Protein AF-K5VEY7-F1 (afdb_monomer_lite)

Organism: Phanerochaete carnosa (strain HHB-10118-sp) (NCBI:txid650164)

Sequence (99 aa):
MVPSGTRDLLYIEIHAIDSDVVCLSVNATTTSTGVVTVANLTTSKNAIKEVSGSTLCQQVAEWLVADYIFTDATALFVDLDKVVFDGEVLTAVITDNIV

Foldseek 3Di:
DPPPDPDPPPVPPPPDDLPWDKDWDWAAPDQFKTKTKIATPVVRDIDMDIGGGDGHPPPDDDDDDDQDDPPPDGDPPDCSVDDDDPPDDDDDDPPDPDD

Secondary structure (DSSP, 8-state):
---S----S-SSS----TT--EEEEEEESSSSEEEEEEEETTTTEEEEEEEE-SPP--------------SSSPPP----S-----S------------

pLDDT: mean 71.76, std 17.93, range [34.69, 92.25]

InterPro domains:
  IPR000250 Peptidase G1 [PF01828] (18-88)
  IPR013320 Concanavalin A-like lectin/glucanase domain superfamily [SSF49899] (14-91)
  IPR038656 Peptidase G1 superfamily [G3DSA:2.60.120.700] (1-96)

Radius of gyration: 15.87 Å; chains: 1; bounding box: 29×30×47 Å

Structure (mmCIF, N/CA/C/O backbone):
data_AF-K5VEY7-F1
#
_entry.id   AF-K5VEY7-F1
#
loop_
_atom_site.group_PDB
_atom_site.id
_atom_site.type_symbol
_atom_site.label_atom_id
_atom_site.label_alt_id
_atom_site.label_comp_id
_atom_site.label_asym_id
_atom_site.label_entity_id
_atom_site.label_seq_id
_atom_site.pdbx_PDB_ins_code
_atom_site.Cartn_x
_atom_site.Cartn_y
_atom_site.Cartn_z
_atom_site.occupancy
_atom_site.B_iso_or_equiv
_atom_site.auth_seq_id
_atom_site.auth_comp_id
_atom_site.auth_asym_id
_atom_site.auth_atom_id
_atom_site.pdbx_PDB_model_num
ATOM 1 N N . MET A 1 1 ? 13.665 -8.920 -8.060 1.00 34.69 1 MET A N 1
ATOM 2 C CA . MET A 1 1 ? 14.207 -8.895 -6.686 1.00 34.69 1 MET A CA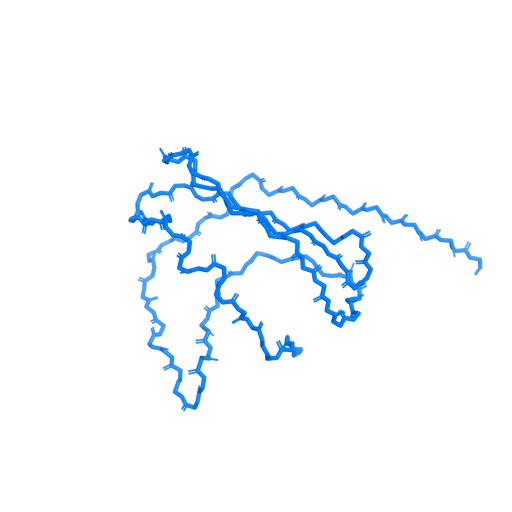 1
ATOM 3 C C . MET A 1 1 ? 13.971 -7.497 -6.142 1.00 34.69 1 MET A C 1
ATOM 5 O O . MET A 1 1 ? 14.600 -6.565 -6.628 1.00 34.69 1 MET A O 1
ATOM 9 N N . VAL A 1 2 ? 12.996 -7.328 -5.247 1.00 47.34 2 VAL A N 1
ATOM 10 C CA . VAL A 1 2 ? 12.778 -6.047 -4.556 1.00 47.34 2 VAL A CA 1
ATOM 11 C C . VAL A 1 2 ? 14.012 -5.802 -3.673 1.00 47.34 2 VAL A C 1
ATOM 13 O O . VAL A 1 2 ? 14.400 -6.730 -2.960 1.00 47.34 2 VAL A O 1
ATOM 16 N N . PRO A 1 3 ? 14.700 -4.646 -3.755 1.00 44.44 3 PRO A N 1
ATOM 17 C CA . PRO A 1 3 ? 15.894 -4.403 -2.952 1.00 44.44 3 PRO A CA 1
ATOM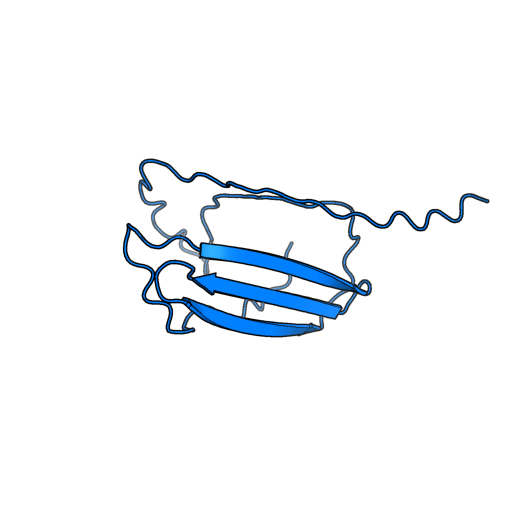 18 C C . PRO A 1 3 ? 15.585 -4.553 -1.460 1.00 44.44 3 PRO A C 1
ATOM 20 O O . PRO A 1 3 ? 14.616 -3.983 -0.961 1.00 44.44 3 PRO A O 1
ATOM 23 N N . SER A 1 4 ? 16.417 -5.328 -0.760 1.00 44.03 4 SER A N 1
ATOM 24 C CA . SER A 1 4 ? 16.316 -5.586 0.675 1.00 44.03 4 SER A CA 1
ATOM 25 C C . SER A 1 4 ? 16.354 -4.272 1.452 1.00 44.03 4 SER A C 1
ATOM 27 O O . SER A 1 4 ? 17.388 -3.607 1.540 1.00 44.03 4 SER A O 1
ATOM 29 N N . GLY A 1 5 ? 15.203 -3.895 1.987 1.00 44.94 5 GLY A N 1
ATOM 30 C CA . GLY A 1 5 ? 15.018 -2.618 2.657 1.00 44.94 5 GLY A CA 1
ATOM 31 C C . GLY A 1 5 ? 13.553 -2.255 2.818 1.00 44.94 5 GLY A C 1
ATOM 32 O O . GLY A 1 5 ? 13.250 -1.064 2.861 1.00 44.94 5 GLY A O 1
ATOM 33 N N . THR A 1 6 ? 12.655 -3.247 2.898 1.00 50.41 6 THR A N 1
ATOM 34 C CA . THR A 1 6 ? 11.294 -3.053 3.399 1.00 50.41 6 THR A CA 1
ATOM 35 C C . THR A 1 6 ? 11.439 -2.486 4.806 1.00 50.41 6 THR A C 1
ATOM 37 O O . THR A 1 6 ? 11.643 -3.199 5.783 1.00 50.41 6 THR A O 1
ATOM 40 N N . ARG A 1 7 ? 11.481 -1.159 4.903 1.00 51.31 7 ARG A N 1
ATOM 41 C CA . ARG A 1 7 ? 11.297 -0.472 6.167 1.00 51.31 7 ARG A CA 1
ATOM 42 C C . ARG A 1 7 ? 9.832 -0.667 6.463 1.00 51.31 7 ARG A C 1
ATOM 44 O O . ARG A 1 7 ? 9.016 -0.252 5.641 1.00 51.31 7 ARG A O 1
ATOM 51 N N . ASP A 1 8 ? 9.528 -1.300 7.588 1.00 46.88 8 ASP A N 1
ATOM 52 C CA . ASP A 1 8 ? 8.171 -1.378 8.095 1.00 46.88 8 ASP A CA 1
ATOM 53 C C . ASP A 1 8 ? 7.581 0.032 8.090 1.00 46.88 8 ASP A C 1
ATOM 55 O O . ASP A 1 8 ? 7.817 0.852 8.974 1.00 46.88 8 ASP A O 1
ATOM 59 N N . LEU A 1 9 ? 6.758 0.303 7.085 1.00 43.28 9 LEU A N 1
ATOM 60 C CA . LEU A 1 9 ? 5.696 1.288 7.197 1.00 43.28 9 LEU A CA 1
ATOM 61 C C . LEU A 1 9 ? 4.556 0.699 8.046 1.00 43.28 9 LEU A C 1
ATOM 63 O O . LEU A 1 9 ? 3.460 1.228 8.043 1.00 43.28 9 LEU A O 1
ATOM 67 N N . LEU A 1 10 ? 4.800 -0.419 8.743 1.00 40.59 10 LEU A N 1
ATOM 68 C CA . LEU A 1 10 ? 3.817 -1.381 9.228 1.00 40.59 10 LEU A CA 1
ATOM 69 C C . LEU A 1 10 ? 3.999 -1.717 10.722 1.00 40.59 10 LEU A C 1
ATOM 71 O O . LEU A 1 10 ? 3.508 -2.723 11.203 1.00 40.59 10 LEU A O 1
ATOM 75 N N . TYR A 1 11 ? 4.664 -0.850 11.487 1.00 38.16 11 TYR A N 1
ATOM 76 C CA . TYR A 1 11 ? 4.211 -0.562 12.856 1.00 38.16 11 TYR A CA 1
ATOM 77 C C . TYR A 1 11 ? 3.466 0.782 12.862 1.00 38.16 11 TYR A C 1
ATOM 79 O O . TYR A 1 11 ? 3.482 1.546 13.819 1.00 38.16 11 TYR A O 1
ATOM 87 N N . ILE A 1 12 ? 2.849 1.147 11.740 1.00 39.31 12 ILE A N 1
ATOM 88 C CA . ILE A 1 12 ? 1.904 2.253 11.710 1.00 39.31 12 ILE A CA 1
ATOM 89 C C . ILE A 1 12 ? 0.596 1.670 12.224 1.00 39.31 12 ILE A C 1
ATOM 91 O O . ILE A 1 12 ? -0.133 1.093 11.432 1.00 39.31 12 ILE A O 1
ATOM 95 N N . GLU A 1 13 ? 0.402 1.726 13.548 1.00 40.12 13 GLU A N 1
ATOM 96 C CA . GLU A 1 13 ? -0.802 1.987 14.382 1.00 40.12 13 GLU A CA 1
ATOM 97 C C . GLU A 1 13 ? -2.240 1.853 13.827 1.00 40.12 13 GLU A C 1
ATOM 99 O O . GLU A 1 13 ? -3.224 2.326 14.417 1.00 40.12 13 GLU A O 1
ATOM 104 N N . ILE A 1 14 ? -2.399 1.182 12.711 1.00 39.97 14 ILE A N 1
ATOM 105 C CA . ILE A 1 14 ? -3.631 0.650 12.210 1.00 39.97 14 ILE A CA 1
ATOM 106 C C . ILE A 1 14 ? -3.640 -0.748 12.803 1.00 39.97 14 ILE A C 1
ATOM 108 O O . ILE A 1 14 ? -3.076 -1.671 12.231 1.00 39.97 14 ILE A O 1
ATOM 112 N N . HIS A 1 15 ? -4.180 -0.898 14.008 1.00 48.72 15 HIS A N 1
ATOM 113 C CA . HIS A 1 15 ? -4.532 -2.216 14.522 1.00 48.72 15 HIS A CA 1
ATOM 114 C C . HIS A 1 15 ? -5.616 -2.774 13.596 1.00 48.72 15 HIS A C 1
ATOM 116 O O . HIS A 1 15 ? -6.794 -2.639 13.906 1.00 48.72 15 HIS A O 1
ATOM 122 N N . ALA A 1 16 ? -5.216 -3.283 12.429 1.00 50.41 16 ALA A N 1
ATOM 123 C CA . ALA A 1 16 ? -6.096 -3.943 11.491 1.00 50.41 16 ALA A CA 1
ATOM 124 C C . ALA A 1 16 ? -6.528 -5.238 12.165 1.00 50.41 16 ALA A C 1
ATOM 126 O O . ALA A 1 16 ? -5.776 -6.207 12.225 1.00 50.41 16 ALA A O 1
ATOM 127 N N . ILE A 1 17 ? -7.697 -5.190 12.788 1.00 61.75 17 ILE A N 1
ATOM 128 C CA . ILE A 1 17 ? -8.393 -6.384 13.252 1.00 61.75 17 ILE A CA 1
ATOM 129 C C . ILE A 1 17 ? -9.107 -7.009 12.049 1.00 61.75 17 ILE A C 1
ATOM 131 O O . ILE A 1 17 ? -9.324 -6.320 11.053 1.00 61.75 17 ILE A O 1
ATOM 135 N N . ASP A 1 18 ? -9.505 -8.278 12.140 1.00 66.12 18 ASP A N 1
ATOM 136 C CA . ASP A 1 18 ? -10.044 -9.107 11.039 1.00 66.12 18 ASP A CA 1
ATOM 137 C C . ASP A 1 18 ? -11.200 -8.497 10.209 1.00 66.12 18 ASP A C 1
ATOM 139 O O . ASP A 1 18 ? -11.620 -9.065 9.208 1.00 66.12 18 ASP A O 1
ATOM 143 N N . SER A 1 19 ? -11.760 -7.354 10.612 1.00 73.25 19 SER A N 1
ATOM 144 C CA . SER A 1 19 ? -12.877 -6.668 9.947 1.00 73.25 19 SER A CA 1
ATOM 145 C C . SER A 1 19 ? -12.524 -5.298 9.359 1.00 73.25 19 SER A C 1
ATOM 147 O O . SER A 1 19 ? -13.414 -4.590 8.881 1.00 73.25 19 SER A O 1
ATOM 149 N N . ASP A 1 20 ? -11.260 -4.885 9.412 1.00 82.00 20 ASP A N 1
ATOM 150 C CA . ASP A 1 20 ? -10.864 -3.579 8.902 1.00 82.00 20 ASP A CA 1
ATOM 151 C C . ASP A 1 20 ? -10.760 -3.560 7.377 1.00 82.00 20 ASP A C 1
ATOM 153 O O . ASP A 1 20 ? -10.123 -4.408 6.755 1.00 82.00 20 ASP A O 1
ATOM 157 N N . VAL A 1 21 ? -11.360 -2.536 6.766 1.00 85.12 21 VAL A N 1
ATOM 158 C CA . VAL A 1 21 ? -11.236 -2.283 5.331 1.00 85.12 21 VAL A CA 1
ATOM 159 C C . VAL A 1 21 ? -10.062 -1.341 5.115 1.00 85.12 21 VAL A C 1
ATOM 161 O O . VAL A 1 21 ? -10.098 -0.178 5.528 1.00 85.12 21 VAL A O 1
ATOM 164 N N . VAL A 1 22 ? -9.016 -1.836 4.459 1.00 85.56 22 VAL A N 1
ATOM 165 C CA . VAL A 1 22 ? -7.796 -1.071 4.190 1.00 85.56 22 VAL A CA 1
ATOM 166 C C . VAL A 1 22 ? -7.716 -0.708 2.711 1.00 85.56 22 VAL A C 1
ATOM 168 O O . VAL A 1 22 ? -7.778 -1.566 1.838 1.00 85.56 22 VAL A O 1
ATOM 171 N N . CYS A 1 23 ? -7.544 0.580 2.434 1.00 87.06 23 CYS A N 1
ATOM 17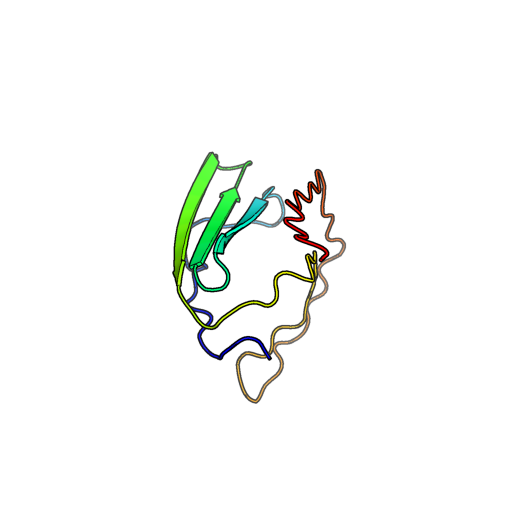2 C CA . CYS A 1 23 ? -7.222 1.113 1.121 1.00 87.06 23 CYS A CA 1
ATOM 173 C C . CYS A 1 23 ? -5.706 1.307 1.010 1.00 87.06 23 CYS A C 1
ATOM 175 O O . CYS A 1 23 ? -5.093 2.026 1.807 1.00 87.06 23 CYS A O 1
ATOM 177 N N . LEU A 1 24 ? -5.113 0.656 0.013 1.00 87.00 24 LEU A N 1
ATOM 178 C CA . LEU A 1 24 ? -3.695 0.746 -0.315 1.00 87.00 24 LEU A CA 1
ATOM 179 C C . LEU A 1 24 ? -3.539 1.465 -1.650 1.00 87.00 24 LEU A C 1
ATOM 181 O O . LEU A 1 24 ? -4.208 1.132 -2.626 1.00 87.00 24 LEU A O 1
ATOM 185 N N . SER A 1 25 ? -2.632 2.435 -1.704 1.00 88.62 25 SER A N 1
ATOM 186 C CA . SER A 1 25 ? -2.300 3.129 -2.943 1.00 88.62 25 SER A CA 1
ATOM 187 C C . SER A 1 25 ? -0.801 3.341 -3.055 1.00 88.62 25 SER A C 1
ATOM 189 O O . SER A 1 25 ? -0.137 3.748 -2.100 1.00 88.62 25 SER A O 1
ATOM 191 N N . VAL A 1 26 ? -0.277 3.081 -4.248 1.00 88.44 26 VAL A N 1
ATOM 192 C CA . VAL A 1 26 ? 1.099 3.389 -4.623 1.00 88.44 26 VAL A CA 1
ATOM 193 C C . VAL A 1 26 ? 1.078 4.293 -5.846 1.00 88.44 26 VAL A C 1
ATOM 195 O O . VAL A 1 26 ? 0.386 4.022 -6.824 1.00 88.44 26 VAL A O 1
ATOM 198 N N . ASN A 1 27 ? 1.836 5.383 -5.788 1.00 89.94 27 ASN A N 1
ATOM 199 C CA . ASN A 1 27 ? 1.976 6.329 -6.886 1.00 89.94 27 ASN A CA 1
ATOM 200 C C . ASN A 1 27 ? 3.460 6.576 -7.155 1.00 89.94 27 ASN A C 1
ATOM 202 O O . ASN A 1 27 ? 4.120 7.303 -6.412 1.00 89.94 27 ASN A O 1
ATOM 206 N N . ALA A 1 28 ? 3.995 5.959 -8.206 1.00 89.56 28 ALA A N 1
ATOM 207 C CA . ALA A 1 28 ? 5.347 6.237 -8.670 1.00 89.56 28 ALA A CA 1
ATOM 208 C C . ALA A 1 28 ? 5.364 7.597 -9.387 1.00 89.56 28 ALA A C 1
ATOM 210 O O . ALA A 1 28 ? 4.838 7.732 -10.489 1.00 89.56 28 ALA A O 1
ATOM 211 N N . THR A 1 29 ? 5.961 8.610 -8.754 1.00 91.19 29 THR A N 1
ATOM 212 C CA . THR A 1 29 ? 6.038 9.977 -9.297 1.00 91.19 29 THR A CA 1
ATOM 213 C C . THR A 1 29 ? 7.164 10.127 -10.314 1.00 91.19 29 THR A C 1
ATOM 215 O O . THR A 1 29 ? 7.074 10.951 -11.221 1.00 91.19 29 THR A O 1
ATOM 218 N N . THR A 1 30 ? 8.215 9.317 -10.182 1.00 90.44 30 THR A N 1
ATOM 219 C CA . THR A 1 30 ? 9.266 9.119 -11.185 1.00 90.44 30 THR A CA 1
ATOM 220 C C . THR A 1 30 ? 9.657 7.643 -11.206 1.00 90.44 30 THR A C 1
ATOM 222 O O . THR A 1 30 ? 9.126 6.835 -10.444 1.00 90.44 30 THR A O 1
ATOM 225 N N . THR A 1 31 ? 10.644 7.277 -12.022 1.00 92.25 31 THR A N 1
ATOM 226 C CA . THR A 1 31 ? 11.199 5.924 -11.980 1.00 92.25 31 THR A CA 1
ATOM 227 C C . THR A 1 31 ? 11.903 5.613 -10.657 1.00 92.25 31 THR A C 1
ATOM 229 O O . THR A 1 31 ? 12.092 4.449 -10.360 1.00 92.25 31 THR A O 1
ATOM 232 N N . SER A 1 32 ? 12.319 6.588 -9.846 1.00 91.88 32 SER A N 1
ATOM 233 C CA . SER A 1 32 ? 13.066 6.337 -8.596 1.00 91.88 32 SER A CA 1
ATOM 234 C C . SER A 1 32 ? 12.425 6.947 -7.348 1.00 91.88 32 SER A C 1
ATOM 236 O O . SER A 1 32 ? 12.988 6.843 -6.256 1.00 91.88 32 SER A O 1
ATOM 238 N N . THR A 1 33 ? 11.250 7.565 -7.481 1.00 89.50 33 THR A N 1
ATOM 239 C CA . THR A 1 33 ? 10.508 8.185 -6.377 1.00 89.50 33 THR A CA 1
ATOM 240 C C . THR A 1 33 ? 9.023 7.874 -6.461 1.00 89.50 33 THR A C 1
ATOM 242 O O . THR A 1 33 ? 8.470 7.691 -7.545 1.00 89.50 33 THR A O 1
ATOM 245 N N . GLY A 1 34 ? 8.348 7.881 -5.318 1.00 90.81 34 GLY A N 1
ATOM 246 C CA . GLY A 1 34 ? 6.905 7.707 -5.266 1.00 90.81 34 GLY A CA 1
ATOM 247 C C . GLY A 1 34 ? 6.314 7.993 -3.897 1.00 90.81 34 GLY A C 1
ATOM 248 O O . GLY A 1 34 ? 7.008 8.410 -2.969 1.00 90.81 34 GLY A O 1
ATOM 249 N N . VAL A 1 35 ? 5.015 7.752 -3.786 1.00 89.88 35 VAL A N 1
ATOM 250 C CA . VAL A 1 35 ? 4.240 7.890 -2.557 1.00 89.88 35 VAL A CA 1
ATOM 251 C C . VAL A 1 35 ? 3.482 6.593 -2.310 1.00 89.88 35 VAL A C 1
ATOM 253 O O . VAL A 1 35 ? 2.825 6.073 -3.209 1.00 89.88 35 VAL A O 1
ATOM 256 N N . VAL A 1 36 ? 3.569 6.084 -1.086 1.00 89.56 36 VAL A N 1
ATOM 257 C CA . VAL A 1 36 ? 2.770 4.960 -0.592 1.00 89.56 36 VAL A CA 1
ATOM 258 C C . VAL A 1 36 ? 1.764 5.506 0.408 1.00 89.56 36 VAL A C 1
ATOM 260 O O . VAL A 1 36 ? 2.128 6.281 1.292 1.00 89.56 36 VAL A O 1
ATOM 263 N N . THR A 1 37 ? 0.503 5.118 0.273 1.00 87.81 37 THR A N 1
ATOM 264 C CA . THR A 1 37 ? -0.567 5.461 1.211 1.00 87.81 37 THR A CA 1
ATOM 265 C C . THR A 1 37 ? -1.247 4.195 1.703 1.00 87.81 37 THR A C 1
ATOM 267 O O . THR A 1 37 ? -1.589 3.315 0.913 1.00 87.81 37 THR A O 1
ATOM 270 N N . VAL A 1 38 ? -1.456 4.135 3.014 1.00 87.44 38 VAL A N 1
ATOM 271 C CA . VAL A 1 38 ? -2.240 3.105 3.693 1.00 87.44 38 VAL A CA 1
ATOM 272 C C . VAL A 1 38 ? -3.320 3.818 4.490 1.00 87.44 38 VAL A C 1
ATOM 274 O O . VAL A 1 38 ? -3.015 4.618 5.376 1.00 87.44 38 VAL A O 1
ATOM 277 N N . ALA A 1 39 ? -4.581 3.556 4.178 1.00 86.38 39 ALA A N 1
ATOM 278 C CA . ALA A 1 39 ? -5.716 4.120 4.893 1.00 86.38 39 ALA A CA 1
ATOM 279 C C . ALA A 1 39 ? -6.616 2.999 5.401 1.00 86.38 39 ALA A C 1
ATOM 281 O O . ALA A 1 39 ? -7.076 2.174 4.624 1.00 86.38 39 ALA A O 1
ATOM 282 N N . ASN A 1 40 ? -6.905 2.986 6.695 1.00 84.00 40 ASN A N 1
ATOM 283 C CA . ASN A 1 40 ? -7.942 2.130 7.248 1.00 84.00 40 ASN A CA 1
ATOM 284 C C . ASN A 1 40 ? -9.250 2.908 7.255 1.00 84.00 40 ASN A C 1
ATOM 286 O O . ASN A 1 40 ? -9.419 3.865 8.012 1.00 84.00 40 ASN A O 1
ATOM 290 N N . LEU A 1 41 ? -10.160 2.498 6.381 1.00 86.44 41 LEU A N 1
ATOM 291 C CA . LEU A 1 41 ? -11.445 3.151 6.179 1.00 86.44 41 LEU A CA 1
ATOM 292 C C . LEU A 1 41 ? -12.380 2.922 7.370 1.00 86.44 41 LEU A C 1
ATOM 294 O O . LEU A 1 41 ? -13.175 3.803 7.689 1.00 86.44 41 LEU A O 1
ATOM 298 N N . THR A 1 42 ? -12.238 1.794 8.071 1.00 85.00 42 THR A N 1
ATOM 299 C CA . THR A 1 42 ? -13.005 1.487 9.284 1.00 85.00 42 THR A CA 1
ATOM 300 C C . THR A 1 42 ? -12.664 2.456 10.417 1.00 85.00 42 THR A C 1
ATOM 302 O O . THR A 1 42 ? -13.559 2.984 11.075 1.00 85.00 42 THR A O 1
ATOM 305 N N . THR A 1 43 ? -11.376 2.745 10.633 1.00 85.44 43 THR A N 1
ATOM 306 C CA . THR A 1 43 ? -10.914 3.632 11.721 1.00 85.44 43 THR A CA 1
ATOM 307 C C . THR A 1 43 ? -10.667 5.076 11.285 1.00 85.44 43 THR A C 1
ATOM 309 O O . THR A 1 43 ? -10.349 5.926 12.117 1.00 85.44 43 THR A O 1
ATOM 312 N N . SER A 1 44 ? -10.789 5.369 9.987 1.00 87.38 44 SER A N 1
ATOM 313 C CA . SER A 1 44 ? -10.414 6.647 9.361 1.00 87.38 44 SER A CA 1
ATOM 314 C C . SER A 1 44 ? -8.956 7.075 9.602 1.00 87.38 44 SER A C 1
ATOM 316 O O . SER A 1 44 ? -8.603 8.241 9.403 1.00 87.38 44 SER A O 1
ATOM 318 N N . LYS A 1 45 ? -8.082 6.150 10.016 1.00 83.94 45 LYS A N 1
ATOM 319 C CA . LYS A 1 45 ? -6.647 6.413 10.156 1.00 83.94 45 LYS A CA 1
ATOM 320 C C . LYS A 1 45 ? -5.964 6.316 8.801 1.00 83.94 45 LYS A C 1
ATOM 322 O O . LYS A 1 45 ? -6.268 5.431 8.005 1.00 83.94 45 LYS A O 1
ATOM 327 N N . ASN A 1 46 ? -4.998 7.195 8.563 1.00 85.25 46 ASN A N 1
ATOM 328 C CA . ASN A 1 46 ? -4.181 7.172 7.360 1.00 85.25 46 ASN A CA 1
ATOM 329 C C . ASN A 1 46 ? -2.700 7.318 7.696 1.00 85.25 46 ASN A C 1
ATOM 331 O O . ASN A 1 46 ? -2.326 7.931 8.697 1.00 85.25 46 ASN A O 1
ATOM 335 N N . ALA A 1 47 ? -1.876 6.758 6.824 1.00 86.19 47 ALA A N 1
ATOM 336 C CA . ALA A 1 47 ? -0.452 6.986 6.787 1.00 86.19 47 ALA A CA 1
ATOM 337 C C . ALA A 1 47 ? 0.020 7.147 5.352 1.00 86.19 47 ALA A C 1
ATOM 339 O O . ALA A 1 47 ? -0.410 6.435 4.444 1.00 86.19 47 ALA A O 1
ATOM 340 N N . ILE A 1 48 ? 0.936 8.091 5.174 1.00 87.25 48 ILE A N 1
ATOM 341 C CA . ILE A 1 48 ? 1.500 8.461 3.885 1.00 87.25 48 ILE A CA 1
ATOM 342 C C . ILE A 1 48 ? 3.014 8.443 4.027 1.00 87.25 48 ILE A C 1
ATOM 344 O O . ILE A 1 48 ? 3.569 8.957 5.003 1.00 87.25 48 ILE A O 1
ATOM 348 N N . LYS A 1 49 ? 3.688 7.857 3.043 1.00 86.75 49 LYS A N 1
ATOM 349 C CA . LYS A 1 49 ? 5.141 7.819 2.979 1.00 86.75 49 LYS A CA 1
ATOM 350 C C . LYS A 1 49 ? 5.634 8.201 1.596 1.00 86.75 49 LYS A C 1
ATOM 352 O O . LYS A 1 49 ? 5.322 7.537 0.615 1.00 86.75 49 LYS A O 1
ATOM 357 N N . GLU A 1 50 ? 6.498 9.204 1.553 1.00 90.94 50 GLU A N 1
ATOM 358 C CA . GLU A 1 50 ? 7.356 9.446 0.399 1.00 90.94 50 GLU A CA 1
ATOM 359 C C . GLU A 1 50 ? 8.518 8.450 0.397 1.00 90.94 50 GLU A C 1
ATOM 361 O O . GLU A 1 50 ? 9.192 8.239 1.417 1.00 90.94 50 GLU A O 1
ATOM 366 N N . VAL A 1 51 ? 8.739 7.826 -0.755 1.00 87.06 51 VAL A N 1
ATOM 367 C CA . VAL A 1 51 ? 9.775 6.821 -0.973 1.00 87.06 51 VAL A CA 1
ATOM 368 C C . VAL A 1 51 ? 10.696 7.250 -2.105 1.00 87.06 51 VAL A C 1
ATOM 370 O O . VAL A 1 51 ? 10.264 7.789 -3.123 1.00 87.06 51 VAL A O 1
ATOM 373 N N . SER A 1 52 ? 11.982 6.979 -1.923 1.00 87.88 52 SER A N 1
ATOM 374 C CA . SER A 1 52 ? 13.015 7.108 -2.942 1.00 87.88 52 SER A CA 1
ATOM 375 C C . SER A 1 52 ? 13.888 5.856 -2.926 1.00 87.88 52 SER A C 1
ATOM 377 O O . SER A 1 52 ? 14.109 5.258 -1.869 1.00 87.88 52 SER A O 1
ATOM 379 N N . GLY A 1 53 ? 14.348 5.417 -4.095 1.00 86.12 53 GLY A N 1
ATOM 380 C CA . GLY A 1 53 ? 15.080 4.159 -4.210 1.00 86.12 53 GLY A CA 1
ATOM 381 C C . GLY A 1 53 ? 15.661 3.902 -5.594 1.00 86.12 53 GLY A C 1
ATOM 382 O O . GLY A 1 53 ? 15.891 4.820 -6.380 1.00 86.12 53 GLY A O 1
ATOM 383 N N . SER A 1 54 ? 15.932 2.628 -5.872 1.00 88.50 54 SER A N 1
ATOM 384 C CA . SER A 1 54 ? 16.387 2.175 -7.186 1.00 88.50 54 SER A CA 1
ATOM 385 C C . SER A 1 54 ? 15.331 2.420 -8.266 1.00 88.50 54 SER A C 1
ATOM 387 O O . SER A 1 54 ? 14.134 2.440 -7.989 1.00 88.50 54 SER A O 1
ATOM 389 N N . THR A 1 55 ? 15.790 2.567 -9.507 1.00 90.12 55 THR A N 1
ATOM 390 C CA . THR A 1 55 ? 14.938 2.766 -10.683 1.00 90.12 55 THR A CA 1
ATOM 391 C C . THR A 1 55 ? 13.977 1.589 -10.893 1.00 90.12 55 THR A C 1
ATOM 393 O O . THR A 1 55 ? 14.399 0.441 -11.016 1.00 90.12 55 THR A O 1
ATOM 396 N N . LEU A 1 56 ? 12.687 1.893 -10.972 1.00 86.25 56 LEU A N 1
ATOM 397 C CA . LEU A 1 56 ? 11.580 1.032 -11.355 1.00 86.25 56 LEU A CA 1
ATOM 398 C C . LEU A 1 56 ? 11.401 1.057 -12.875 1.00 86.25 56 LEU A C 1
ATOM 400 O O . LEU A 1 56 ? 11.530 2.103 -13.507 1.00 86.25 56 LEU A O 1
ATOM 404 N N . CYS A 1 57 ? 11.015 -0.082 -13.450 1.00 88.50 57 CYS A N 1
ATOM 405 C CA . CYS A 1 57 ? 10.641 -0.168 -14.864 1.00 88.50 57 CYS A CA 1
ATOM 406 C C . CYS A 1 57 ? 9.217 0.346 -15.138 1.00 88.50 57 CYS A C 1
ATOM 408 O O . CYS A 1 57 ? 8.909 0.662 -16.277 1.00 88.50 57 CYS A O 1
ATOM 410 N N . GLN A 1 58 ? 8.356 0.407 -14.111 1.00 82.69 58 GLN A N 1
ATOM 411 C CA . GLN A 1 58 ? 6.954 0.857 -14.198 1.00 82.69 58 GLN A CA 1
ATOM 412 C C . GLN A 1 58 ? 6.092 0.081 -15.221 1.00 82.69 58 GLN A C 1
ATOM 414 O O . GLN A 1 58 ? 5.168 0.628 -15.810 1.00 82.69 58 GLN A O 1
ATOM 419 N N . GLN A 1 59 ? 6.386 -1.206 -15.427 1.00 85.44 59 GLN A N 1
ATOM 420 C CA . GLN A 1 59 ? 5.715 -2.064 -16.420 1.00 85.44 59 GLN A CA 1
ATOM 421 C C . GLN A 1 59 ? 4.638 -2.981 -15.832 1.00 85.44 59 GLN A C 1
ATOM 423 O O . GLN A 1 59 ? 3.861 -3.572 -16.574 1.00 85.44 59 GLN A O 1
ATOM 428 N N . VAL A 1 60 ? 4.620 -3.138 -14.509 1.00 81.88 60 VAL A N 1
ATOM 429 C CA . VAL A 1 60 ? 3.733 -4.065 -13.805 1.00 81.88 60 VAL A CA 1
ATOM 430 C C . VAL A 1 60 ? 3.065 -3.315 -12.664 1.00 81.88 60 VAL A C 1
ATOM 432 O O . VAL A 1 60 ? 3.733 -2.614 -11.904 1.00 81.88 60 VAL A O 1
ATOM 435 N N . ALA A 1 61 ? 1.753 -3.488 -12.556 1.00 83.38 61 ALA A N 1
ATOM 436 C CA . ALA A 1 61 ? 0.973 -3.191 -11.368 1.00 83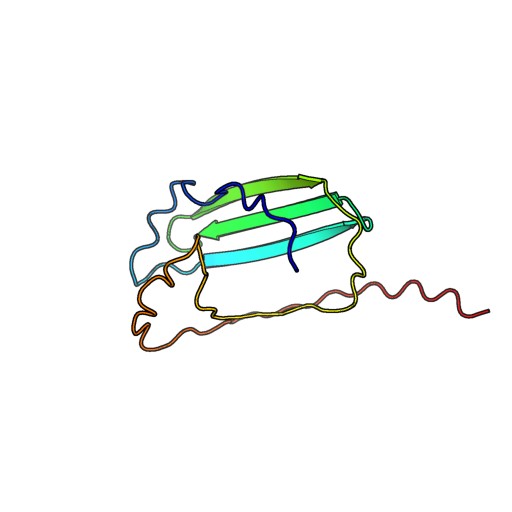.38 61 ALA A CA 1
ATOM 437 C C . ALA A 1 61 ? 0.303 -4.497 -10.938 1.00 83.38 61 ALA A C 1
ATOM 439 O O . ALA A 1 61 ? -0.209 -5.230 -11.785 1.00 83.38 61 ALA A O 1
ATOM 440 N N . GLU A 1 62 ? 0.352 -4.810 -9.649 1.00 80.62 62 GLU A N 1
ATOM 441 C CA . GLU A 1 62 ? -0.121 -6.086 -9.124 1.00 80.62 62 GLU A CA 1
ATOM 442 C C . GLU A 1 62 ? -0.820 -5.915 -7.775 1.00 80.62 62 GLU A C 1
ATOM 444 O O . GLU A 1 62 ? -0.429 -5.086 -6.951 1.00 80.62 62 GLU A O 1
ATOM 449 N N . TRP A 1 63 ? -1.835 -6.750 -7.562 1.00 82.25 63 TRP A N 1
ATOM 450 C CA . TRP A 1 63 ? -2.460 -7.012 -6.271 1.00 82.25 63 TRP A CA 1
ATOM 451 C C . TRP A 1 63 ? -2.182 -8.468 -5.937 1.00 82.25 63 TRP A C 1
ATOM 453 O O . TRP A 1 63 ? -2.500 -9.363 -6.722 1.00 82.25 63 TRP A O 1
ATOM 463 N N . LEU A 1 64 ? -1.530 -8.709 -4.806 1.00 81.69 64 LEU A N 1
ATOM 464 C CA . LEU A 1 64 ? -1.013 -10.028 -4.476 1.00 81.69 64 LEU A CA 1
ATOM 465 C C . LEU A 1 64 ? -1.185 -10.340 -2.996 1.00 81.69 64 LEU A C 1
ATOM 467 O O . LEU A 1 64 ? -1.004 -9.485 -2.131 1.00 81.69 64 LEU A O 1
ATOM 471 N N . VAL A 1 65 ? -1.482 -11.606 -2.728 1.00 82.00 65 VAL A N 1
ATOM 472 C CA . VAL A 1 65 ? -1.281 -12.234 -1.425 1.00 82.00 65 VAL A CA 1
ATOM 473 C C . VAL A 1 65 ? -0.029 -13.087 -1.570 1.00 82.00 65 VAL A C 1
ATOM 475 O O . VAL A 1 65 ? 0.011 -13.971 -2.425 1.00 82.00 65 VAL A O 1
ATOM 478 N N . ALA A 1 66 ? 1.005 -12.802 -0.783 1.00 74.44 66 ALA A N 1
ATOM 479 C CA . ALA A 1 66 ? 2.274 -13.517 -0.857 1.00 74.44 66 ALA A CA 1
ATOM 480 C C . ALA A 1 66 ? 2.718 -14.020 0.512 1.00 74.44 66 ALA A C 1
ATOM 482 O O . ALA A 1 66 ? 2.540 -13.344 1.524 1.00 74.44 66 ALA A O 1
ATOM 483 N N . ASP A 1 67 ? 3.352 -15.190 0.507 1.00 73.62 67 ASP A N 1
ATOM 484 C CA . ASP A 1 67 ? 4.156 -15.670 1.622 1.00 73.62 67 ASP A CA 1
ATOM 485 C C . ASP A 1 67 ? 5.478 -14.892 1.637 1.00 73.62 67 ASP A C 1
ATOM 487 O O . ASP A 1 67 ? 6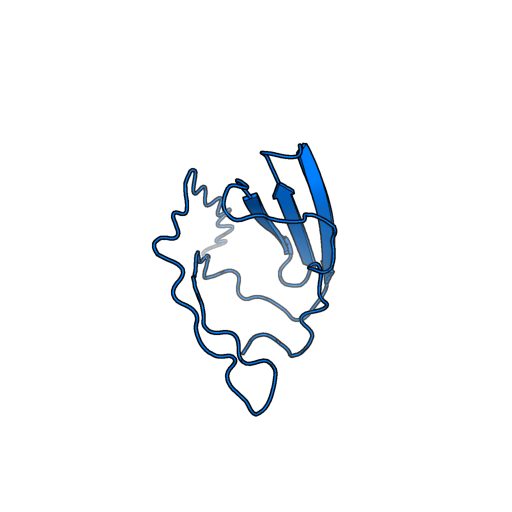.327 -15.045 0.751 1.00 73.62 67 ASP A O 1
ATOM 491 N N . TYR A 1 68 ? 5.612 -13.966 2.587 1.00 67.25 68 TYR A N 1
ATOM 492 C CA . TYR A 1 68 ? 6.788 -13.114 2.682 1.00 67.25 68 TYR A CA 1
ATOM 493 C C . TYR A 1 68 ? 7.900 -13.814 3.472 1.00 67.25 68 TYR A C 1
ATOM 495 O O . TYR A 1 68 ? 7.738 -14.180 4.634 1.00 67.25 68 TYR A O 1
ATOM 503 N N . ILE A 1 69 ? 9.083 -13.908 2.865 1.00 61.94 69 ILE A N 1
ATOM 504 C CA . ILE A 1 69 ? 10.269 -14.508 3.482 1.00 61.94 69 ILE A CA 1
ATOM 505 C C . ILE A 1 69 ? 11.113 -13.409 4.147 1.00 61.94 69 ILE A C 1
ATOM 507 O O . ILE A 1 69 ? 11.867 -12.693 3.483 1.00 61.94 69 ILE A O 1
ATOM 511 N N . PHE A 1 70 ? 10.999 -13.273 5.472 1.00 54.47 70 PHE A N 1
ATOM 512 C CA . PHE A 1 70 ? 11.870 -12.429 6.300 1.00 54.47 70 PHE A CA 1
ATOM 513 C C . PHE A 1 70 ? 12.989 -13.334 6.857 1.00 54.47 70 PHE A C 1
ATOM 515 O O . PHE A 1 70 ? 12.853 -13.874 7.942 1.00 54.47 70 PHE A O 1
ATOM 522 N N . THR A 1 71 ? 14.079 -13.510 6.096 1.00 61.22 71 THR A N 1
ATOM 523 C CA . THR A 1 71 ? 15.231 -14.417 6.363 1.00 61.22 71 THR A CA 1
ATOM 524 C C . THR A 1 71 ? 15.014 -15.912 6.061 1.00 61.22 71 THR A C 1
ATOM 526 O O . THR A 1 71 ? 13.9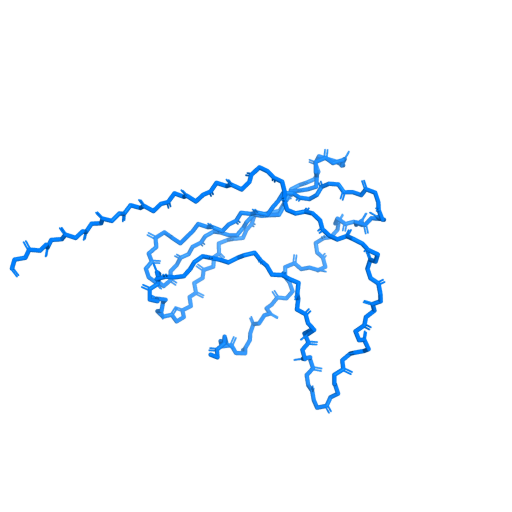94 -16.317 5.524 1.00 61.22 71 THR A O 1
ATOM 529 N N . ASP A 1 72 ? 16.039 -16.728 6.317 1.00 56.72 72 ASP A N 1
ATOM 530 C CA . ASP A 1 72 ? 16.199 -18.178 6.108 1.00 56.72 72 ASP A CA 1
ATOM 531 C C . ASP A 1 72 ? 15.121 -19.089 6.737 1.00 56.72 72 ASP A C 1
ATOM 533 O O . ASP A 1 72 ? 15.206 -20.313 6.632 1.00 56.72 72 ASP A O 1
ATOM 537 N N . ALA A 1 73 ? 14.068 -18.507 7.308 1.00 57.03 73 ALA A N 1
ATOM 538 C CA . ALA A 1 73 ? 12.835 -19.188 7.659 1.00 57.03 73 ALA A CA 1
ATOM 539 C C . ALA A 1 73 ? 11.648 -18.496 6.972 1.00 57.03 73 ALA A C 1
ATOM 541 O O . ALA A 1 73 ? 11.329 -17.341 7.246 1.00 57.03 73 ALA A O 1
ATOM 542 N N . THR A 1 74 ? 10.963 -19.226 6.092 1.00 55.41 74 THR A N 1
ATOM 543 C CA . THR A 1 74 ? 9.600 -18.893 5.660 1.00 55.41 74 THR A CA 1
ATOM 544 C C . THR A 1 74 ? 8.713 -18.800 6.900 1.00 55.41 74 THR A C 1
ATOM 546 O O . THR A 1 74 ? 8.637 -19.764 7.672 1.00 55.41 74 THR A O 1
ATOM 549 N N . ALA A 1 75 ? 8.056 -17.656 7.109 1.00 61.28 75 ALA A N 1
ATOM 550 C CA . ALA A 1 75 ? 6.949 -17.584 8.054 1.00 61.28 75 ALA A CA 1
ATOM 551 C C . ALA A 1 75 ? 5.907 -18.650 7.664 1.00 61.28 75 ALA A C 1
ATOM 553 O O . ALA A 1 75 ? 5.789 -19.012 6.497 1.00 61.28 75 ALA A O 1
ATOM 554 N N . LEU A 1 76 ? 5.178 -19.211 8.632 1.00 68.56 76 LEU A N 1
ATOM 555 C CA . LEU A 1 76 ? 4.107 -20.146 8.295 1.00 68.56 76 LEU A CA 1
ATOM 556 C C . LEU A 1 76 ? 3.049 -19.372 7.499 1.00 68.56 76 LEU A C 1
ATOM 558 O O . LEU A 1 76 ? 2.456 -18.438 8.039 1.00 68.56 76 LEU A O 1
ATOM 562 N N . PHE A 1 77 ? 2.814 -19.754 6.244 1.00 70.19 77 PHE A N 1
ATOM 563 C CA . PHE A 1 77 ? 1.728 -19.177 5.465 1.00 70.19 77 PHE A CA 1
ATOM 564 C C . PHE A 1 77 ? 0.398 -19.556 6.121 1.00 70.19 77 PHE A C 1
ATOM 566 O O . PHE A 1 77 ? 0.014 -20.728 6.156 1.00 70.19 77 PHE A O 1
ATOM 573 N N . VAL A 1 78 ? -0.247 -18.565 6.731 1.00 76.12 78 VAL A N 1
ATOM 574 C CA . VAL A 1 78 ? -1.491 -18.751 7.477 1.00 76.12 78 VAL A CA 1
ATOM 575 C C . VAL A 1 78 ? -2.673 -18.847 6.522 1.00 76.12 78 VAL A C 1
ATOM 577 O O . VAL A 1 78 ? -2.663 -18.264 5.438 1.00 76.12 78 VAL A O 1
ATOM 580 N N . ASP A 1 79 ? -3.704 -19.576 6.938 1.00 81.50 79 ASP A N 1
ATOM 581 C CA . ASP A 1 79 ? -4.993 -19.526 6.259 1.00 81.50 79 ASP A CA 1
ATOM 582 C C . ASP A 1 79 ? -5.637 -18.158 6.519 1.00 81.50 79 ASP A C 1
ATOM 584 O O . ASP A 1 79 ? -5.759 -17.734 7.668 1.00 81.50 79 ASP A O 1
ATOM 588 N N . LEU A 1 80 ? -5.983 -17.452 5.444 1.00 78.62 80 LEU A N 1
ATOM 589 C CA . LEU A 1 80 ? -6.592 -16.120 5.485 1.00 78.62 80 LEU A CA 1
ATOM 590 C C . LEU A 1 80 ? -8.100 -16.170 5.210 1.00 78.62 80 LEU A C 1
ATOM 592 O O . LEU A 1 80 ? -8.714 -15.110 5.089 1.00 78.62 80 LEU A O 1
ATOM 596 N N . ASP A 1 81 ? -8.673 -17.369 5.049 1.00 83.94 81 ASP A N 1
ATOM 597 C CA . ASP A 1 81 ? -10.027 -17.654 4.560 1.00 83.94 81 ASP A CA 1
ATOM 598 C C . ASP A 1 81 ? -10.303 -17.076 3.159 1.00 83.94 81 ASP A C 1
ATOM 600 O O . ASP A 1 81 ? -10.469 -17.806 2.176 1.00 83.94 81 ASP A O 1
ATOM 604 N N . LYS A 1 82 ? -10.370 -15.745 3.042 1.00 82.19 82 LYS A N 1
ATOM 605 C CA . LYS A 1 82 ? -10.608 -15.020 1.794 1.00 82.19 82 LYS A CA 1
ATOM 606 C C . LYS A 1 82 ? -10.074 -13.591 1.868 1.00 82.19 82 LYS A C 1
ATOM 608 O O . LYS A 1 82 ? -10.518 -12.793 2.685 1.00 82.19 82 LYS A O 1
ATOM 613 N N . VAL A 1 83 ? -9.242 -13.224 0.897 1.00 81.94 83 VAL A N 1
ATOM 614 C CA . VAL A 1 83 ? -8.856 -11.831 0.635 1.00 81.94 83 VAL A CA 1
ATOM 615 C C . VAL A 1 83 ? -9.571 -11.350 -0.625 1.00 81.94 83 VAL A C 1
ATOM 617 O O . VAL A 1 83 ? -9.593 -12.052 -1.637 1.00 81.94 83 VAL A O 1
ATOM 620 N N . VAL A 1 84 ? -10.179 -10.166 -0.562 1.00 85.25 84 VAL A N 1
ATOM 621 C CA . VAL A 1 84 ? -10.812 -9.508 -1.711 1.00 85.25 84 VAL A CA 1
ATOM 622 C C . VAL A 1 84 ? -10.172 -8.144 -1.897 1.00 85.25 84 VAL A C 1
ATOM 624 O O . VAL A 1 84 ? -10.176 -7.328 -0.979 1.00 85.25 84 VAL A O 1
ATOM 627 N N . PHE A 1 85 ? -9.660 -7.899 -3.097 1.00 83.81 85 PHE A N 1
ATOM 628 C CA . PHE A 1 85 ? -9.313 -6.565 -3.561 1.00 83.81 85 PHE A CA 1
ATOM 629 C C . PHE A 1 85 ? -10.553 -5.996 -4.266 1.00 83.81 85 PHE A C 1
ATOM 631 O O . PHE A 1 85 ? -11.071 -6.607 -5.198 1.00 83.81 85 PHE A O 1
ATOM 638 N N . ASP A 1 86 ? -11.087 -4.883 -3.764 1.00 83.94 86 ASP A N 1
ATOM 639 C CA . ASP A 1 86 ? -12.269 -4.208 -4.317 1.00 83.94 86 ASP A CA 1
ATOM 640 C C . ASP A 1 86 ? -11.915 -2.755 -4.668 1.00 83.94 86 ASP A C 1
ATOM 642 O O . ASP A 1 86 ? -11.053 -2.145 -4.029 1.00 83.94 86 ASP A O 1
ATOM 646 N N . GLY A 1 87 ? -12.560 -2.198 -5.694 1.00 71.50 87 GLY A N 1
ATOM 647 C CA . GLY A 1 87 ? -12.289 -0.838 -6.170 1.00 71.50 87 GLY A CA 1
ATOM 648 C C . GLY A 1 87 ? -10.925 -0.656 -6.851 1.00 71.50 87 GLY A C 1
ATOM 649 O O . GLY A 1 87 ? -10.340 0.423 -6.768 1.00 71.50 87 GLY A O 1
ATOM 650 N N . GLU A 1 88 ? -10.405 -1.692 -7.515 1.00 64.12 88 GLU A N 1
ATOM 651 C CA . GLU A 1 88 ? -9.124 -1.642 -8.229 1.00 64.12 88 GLU A CA 1
ATOM 652 C C . GLU A 1 88 ? -9.137 -0.576 -9.340 1.00 64.12 88 GLU A C 1
ATOM 654 O O . GLU A 1 88 ? -9.904 -0.651 -10.301 1.00 64.12 88 GLU A O 1
ATOM 659 N N . VAL A 1 89 ? -8.260 0.426 -9.228 1.00 70.31 89 VAL A N 1
ATOM 660 C CA . VAL A 1 89 ? -8.056 1.447 -10.263 1.00 70.31 89 VAL A CA 1
ATOM 661 C C . VAL A 1 89 ? -6.580 1.501 -10.622 1.00 70.31 89 VAL A C 1
ATOM 663 O O . VAL A 1 89 ? -5.745 1.929 -9.827 1.00 70.31 89 VAL A O 1
ATOM 666 N N . LEU A 1 90 ? -6.265 1.115 -11.857 1.00 61.50 90 LEU A N 1
ATOM 667 C CA . LEU A 1 90 ? -4.959 1.346 -12.460 1.00 61.50 90 LEU A CA 1
ATOM 668 C C . LEU A 1 90 ? -5.015 2.619 -13.303 1.00 61.50 90 LEU A C 1
ATOM 670 O O . LEU A 1 90 ? -5.757 2.690 -14.280 1.00 61.50 90 LEU A O 1
ATOM 674 N N . THR A 1 91 ? -4.197 3.611 -12.958 1.00 69.12 91 THR A N 1
ATOM 675 C CA . THR A 1 91 ? -3.957 4.768 -13.831 1.00 69.12 91 THR A CA 1
ATOM 676 C C . THR A 1 91 ? -2.548 4.668 -14.395 1.00 69.12 91 THR A C 1
ATOM 678 O O . THR A 1 91 ? -1.578 4.914 -13.686 1.00 69.12 91 THR A O 1
ATOM 681 N N . ALA A 1 92 ? -2.432 4.303 -15.671 1.00 57.19 92 ALA A N 1
ATOM 682 C CA . ALA A 1 92 ? -1.172 4.347 -16.402 1.00 57.19 92 ALA A CA 1
ATOM 683 C C . ALA A 1 92 ? -1.170 5.567 -17.331 1.00 57.19 92 ALA A C 1
ATOM 685 O O . ALA A 1 92 ? -2.015 5.676 -18.220 1.00 57.19 92 ALA A O 1
ATOM 686 N N . VAL A 1 93 ? -0.221 6.484 -17.140 1.00 56.41 93 VAL A N 1
ATOM 687 C CA . VAL A 1 93 ? 0.073 7.527 -18.131 1.00 56.41 93 VAL A CA 1
ATOM 688 C C . VAL A 1 93 ? 1.181 6.984 -19.024 1.00 56.41 93 VAL A C 1
ATOM 690 O O . VAL A 1 93 ? 2.354 7.028 -18.666 1.00 56.41 93 VAL A O 1
ATOM 693 N N . ILE A 1 94 ? 0.805 6.423 -20.173 1.00 47.69 94 ILE A N 1
ATOM 694 C CA . ILE A 1 94 ? 1.772 5.977 -21.179 1.00 47.69 94 ILE A CA 1
ATOM 695 C C . ILE A 1 94 ? 2.266 7.222 -21.928 1.00 47.69 94 ILE A C 1
ATOM 697 O O . ILE A 1 94 ? 1.613 7.696 -22.855 1.00 47.69 94 ILE A O 1
ATOM 701 N N . THR A 1 95 ? 3.410 7.781 -21.529 1.00 45.62 95 THR A N 1
ATOM 702 C CA . THR A 1 95 ? 4.166 8.722 -22.373 1.00 45.62 95 THR A CA 1
ATOM 703 C C . THR A 1 95 ? 5.079 7.938 -23.305 1.00 45.62 95 THR A C 1
ATOM 705 O O . THR A 1 95 ? 6.298 7.948 -23.149 1.00 45.62 95 THR A O 1
ATOM 708 N N . ASP A 1 96 ? 4.485 7.240 -24.268 1.00 45.16 96 ASP A N 1
ATOM 709 C CA . ASP A 1 96 ? 5.240 6.673 -25.378 1.00 45.16 96 ASP A CA 1
ATOM 710 C C . ASP A 1 96 ? 5.494 7.789 -26.398 1.00 45.16 96 ASP A C 1
ATOM 712 O O . ASP A 1 96 ? 4.653 8.108 -27.238 1.00 45.16 96 ASP A O 1
ATOM 716 N N . ASN A 1 97 ? 6.681 8.395 -26.332 1.00 43.12 97 ASN A N 1
ATOM 717 C CA . ASN A 1 97 ? 7.279 9.001 -27.518 1.00 43.12 97 ASN A CA 1
ATOM 718 C C . ASN A 1 97 ? 7.787 7.853 -28.400 1.00 43.12 97 ASN A C 1
ATOM 720 O O . ASN A 1 97 ? 8.975 7.532 -28.381 1.00 43.12 97 ASN A O 1
ATOM 724 N N . ILE A 1 98 ? 6.881 7.215 -29.144 1.00 36.53 98 ILE A N 1
ATOM 725 C CA . ILE A 1 98 ? 7.269 6.357 -30.266 1.00 36.53 98 ILE A CA 1
ATOM 726 C C . ILE A 1 98 ? 7.806 7.287 -31.361 1.00 36.53 98 ILE A C 1
ATOM 728 O O . ILE A 1 98 ? 7.047 8.055 -31.956 1.00 36.53 98 ILE A O 1
ATOM 732 N N . VAL A 1 99 ? 9.118 7.220 -31.596 1.00 37.28 99 VAL A N 1
ATOM 733 C CA . VAL A 1 99 ? 9.781 7.667 -32.830 1.00 37.28 99 VAL A CA 1
ATOM 734 C C . VAL A 1 99 ? 10.393 6.443 -33.488 1.00 37.28 99 VAL A C 1
ATOM 736 O O . VAL A 1 99 ? 11.047 5.667 -32.755 1.00 37.28 99 VAL A O 1
#